Protein AF-A0A2A5VN92-F1 (afdb_monomer_lite)

Foldseek 3Di:
DPDDPPPPPPDPDDCCVVPPDDDPDQQEQLPVPDQPQPLPDGRLQAQQQAPGSVQSHRGDSSGYNHDSVSHDVPGDD

Secondary structure (DSSP, 8-state):
-----------SS-THHHH----SS----TTSSS-SS-SS--GGGSGGGEEEGGGTEEE-TTS----GGG--TTS--

pLDDT: mean 79.84, std 17.51, range [45.34, 96.31]

Radius of gyration: 16.96 Å; chains: 1; bounding box: 57×32×32 Å

Sequence (77 aa):
MLSGLTIAVIAKGGPEALLSGDDGRGVGNCGDGIDNDKGGQADRDDPDCYANPSVWEGYDPNRTEANRDNDPPGGQP

Structure (mmCIF, N/CA/C/O backbone):
data_AF-A0A2A5VN92-F1
#
_entry.id   AF-A0A2A5VN92-F1
#
loop_
_atom_site.group_PDB
_atom_site.id
_atom_site.type_symbol
_atom_site.label_atom_id
_atom_site.label_alt_id
_atom_site.label_comp_id
_atom_site.label_asym_id
_atom_site.label_entity_id
_atom_site.label_seq_id
_atom_site.pdbx_PDB_ins_code
_atom_site.Cartn_x
_atom_site.Cartn_y
_atom_site.Cartn_z
_atom_site.occupancy
_atom_site.B_iso_or_equiv
_atom_site.auth_seq_id
_atom_site.auth_comp_id
_atom_site.auth_asym_id
_atom_site.auth_atom_id
_atom_site.pdbx_PDB_model_num
ATOM 1 N N . MET A 1 1 ? 42.641 -19.668 -14.158 1.00 45.34 1 MET A N 1
ATOM 2 C CA . MET A 1 1 ? 42.573 -18.729 -13.022 1.00 45.34 1 MET A CA 1
ATOM 3 C C . MET A 1 1 ? 41.232 -18.030 -13.100 1.00 45.34 1 MET A C 1
ATOM 5 O O . MET A 1 1 ? 41.064 -17.110 -13.887 1.00 45.34 1 MET A O 1
ATOM 9 N N . LEU A 1 2 ? 40.247 -18.602 -12.411 1.00 56.22 2 LEU A N 1
ATOM 10 C CA . LEU A 1 2 ? 38.864 -18.142 -12.392 1.00 56.22 2 LEU A CA 1
ATOM 11 C C . LEU A 1 2 ? 38.790 -16.955 -11.423 1.00 56.22 2 LEU A C 1
ATOM 13 O O . LEU A 1 2 ? 38.544 -17.134 -10.235 1.00 56.22 2 LEU A O 1
ATOM 17 N N . SER A 1 3 ? 39.122 -15.759 -11.906 1.00 57.88 3 SER A N 1
ATOM 18 C CA . SER A 1 3 ? 39.047 -14.545 -11.093 1.00 57.88 3 SER A CA 1
ATOM 19 C C . SER A 1 3 ? 37.604 -14.064 -11.068 1.00 57.88 3 SER A C 1
ATOM 21 O O . SER A 1 3 ? 37.134 -13.404 -11.992 1.00 57.88 3 SER A O 1
ATOM 23 N N . GLY A 1 4 ? 36.900 -14.476 -10.015 1.00 59.72 4 GLY A N 1
ATOM 24 C CA . GLY A 1 4 ? 35.556 -14.026 -9.700 1.00 59.72 4 GLY A CA 1
ATOM 25 C C . GLY A 1 4 ? 35.504 -12.511 -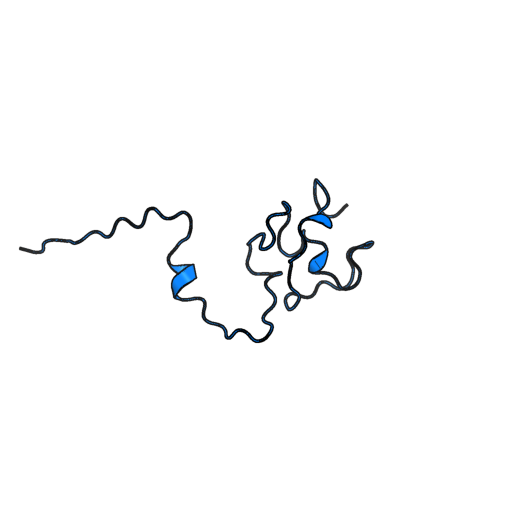9.556 1.00 59.72 4 GLY A C 1
ATOM 26 O O . GLY A 1 4 ? 36.199 -11.926 -8.729 1.00 59.72 4 GLY A O 1
ATOM 27 N N . LEU A 1 5 ? 34.636 -11.891 -10.348 1.00 64.00 5 LEU A N 1
ATOM 28 C CA . LEU A 1 5 ? 34.124 -10.566 -10.056 1.00 64.00 5 LEU A CA 1
ATOM 29 C C . LEU A 1 5 ? 32.851 -10.762 -9.232 1.00 64.00 5 LEU A C 1
ATOM 31 O O . LEU A 1 5 ? 31.754 -10.890 -9.768 1.00 64.00 5 LEU A O 1
ATOM 35 N N . THR A 1 6 ? 33.001 -10.863 -7.915 1.00 61.78 6 THR A N 1
ATOM 36 C CA . THR A 1 6 ? 31.860 -10.789 -7.003 1.00 61.78 6 THR A CA 1
ATOM 37 C C . THR A 1 6 ? 31.368 -9.347 -7.004 1.00 61.78 6 THR A C 1
ATOM 39 O O . THR A 1 6 ? 31.975 -8.483 -6.370 1.00 61.78 6 THR A O 1
ATOM 42 N N . ILE A 1 7 ? 30.296 -9.069 -7.746 1.00 64.56 7 ILE A N 1
ATOM 43 C CA . ILE A 1 7 ? 29.594 -7.789 -7.656 1.00 64.56 7 ILE A CA 1
ATOM 44 C C . ILE A 1 7 ? 28.879 -7.780 -6.304 1.00 64.56 7 ILE A C 1
ATOM 46 O O . ILE A 1 7 ? 27.834 -8.400 -6.129 1.00 64.56 7 ILE A O 1
ATOM 50 N N . ALA A 1 8 ? 29.481 -7.114 -5.322 1.00 60.25 8 ALA A N 1
ATOM 51 C CA . ALA A 1 8 ? 28.840 -6.834 -4.049 1.00 60.25 8 ALA A CA 1
ATOM 52 C C . ALA A 1 8 ? 27.781 -5.743 -4.267 1.00 60.25 8 ALA A C 1
ATOM 54 O O . ALA A 1 8 ? 28.055 -4.554 -4.112 1.00 60.25 8 ALA A O 1
ATOM 55 N N . VAL A 1 9 ? 26.570 -6.144 -4.660 1.00 57.78 9 VAL A N 1
ATOM 56 C CA . VAL A 1 9 ? 25.403 -5.257 -4.626 1.00 57.78 9 VAL A CA 1
ATOM 57 C C . VAL A 1 9 ? 24.979 -5.125 -3.167 1.00 57.78 9 VAL A C 1
ATOM 59 O O . VAL A 1 9 ? 24.206 -5.919 -2.645 1.00 57.78 9 VAL A O 1
ATOM 62 N N . ILE A 1 10 ? 25.533 -4.126 -2.482 1.00 62.00 10 ILE A N 1
ATOM 63 C CA . ILE A 1 10 ? 25.017 -3.655 -1.195 1.00 62.00 10 ILE A CA 1
ATOM 64 C C . ILE A 1 10 ? 24.086 -2.483 -1.509 1.00 62.00 10 ILE A C 1
ATOM 66 O O . ILE A 1 10 ? 24.400 -1.325 -1.253 1.00 62.00 10 ILE A O 1
ATOM 70 N N . ALA A 1 11 ? 22.954 -2.791 -2.132 1.00 56.38 11 ALA A N 1
ATOM 71 C CA . ALA A 1 11 ? 21.840 -1.869 -2.264 1.00 56.38 11 ALA A CA 1
ATOM 72 C C . ALA A 1 11 ? 20.680 -2.456 -1.463 1.00 56.38 11 ALA A C 1
ATOM 74 O O . ALA A 1 11 ? 20.366 -3.641 -1.554 1.00 56.38 11 ALA A O 1
ATOM 75 N N . LYS A 1 12 ? 20.086 -1.628 -0.610 1.00 57.06 12 LYS A N 1
ATOM 76 C CA . LYS A 1 12 ? 18.823 -1.910 0.068 1.00 57.06 12 LYS A CA 1
ATOM 77 C C . LYS A 1 12 ? 17.748 -1.920 -1.032 1.00 57.06 12 LYS A C 1
ATOM 79 O O . LYS A 1 12 ? 17.200 -0.877 -1.352 1.00 57.06 12 LYS A O 1
ATOM 84 N N . GLY A 1 13 ? 17.593 -3.051 -1.708 1.00 54.94 13 GLY A N 1
ATOM 85 C CA . GLY A 1 13 ? 16.805 -3.188 -2.932 1.00 54.94 13 GLY A CA 1
ATOM 86 C C . GLY A 1 13 ? 17.427 -4.280 -3.792 1.00 54.94 13 GLY A C 1
ATOM 87 O O . GLY A 1 13 ? 18.472 -4.067 -4.405 1.00 54.94 13 GLY A O 1
ATOM 88 N N . GLY A 1 14 ? 16.841 -5.475 -3.738 1.00 57.50 14 GLY A N 1
ATOM 89 C CA . GLY A 1 14 ? 17.303 -6.644 -4.481 1.00 57.50 14 GLY A CA 1
ATOM 90 C C . GLY A 1 14 ? 17.226 -6.463 -6.005 1.00 57.50 14 GLY A C 1
ATOM 91 O O . GLY A 1 14 ? 16.755 -5.436 -6.498 1.00 57.50 14 GLY A O 1
ATOM 92 N N . PRO A 1 15 ? 17.665 -7.471 -6.778 1.00 54.25 15 PRO A N 1
ATOM 93 C CA . PRO A 1 15 ? 17.606 -7.461 -8.243 1.00 54.25 15 PRO A CA 1
ATOM 94 C C . PRO A 1 15 ? 16.173 -7.431 -8.811 1.00 54.25 15 PRO A C 1
ATOM 96 O O . PRO A 1 15 ? 16.004 -7.314 -10.023 1.00 54.25 15 PRO A O 1
ATOM 99 N N . GLU A 1 16 ? 15.150 -7.456 -7.954 1.00 53.91 16 GLU A N 1
ATOM 100 C CA . GLU A 1 16 ? 13.732 -7.345 -8.322 1.00 53.91 16 GLU A CA 1
ATOM 101 C C . GLU A 1 16 ? 13.390 -5.987 -8.971 1.00 53.91 16 GLU A C 1
ATOM 103 O O . GLU A 1 16 ? 12.444 -5.896 -9.751 1.00 53.91 16 GLU A O 1
ATOM 108 N N . ALA A 1 17 ? 14.200 -4.945 -8.726 1.00 54.75 17 ALA A N 1
ATOM 109 C CA . ALA A 1 17 ? 14.064 -3.632 -9.369 1.00 54.75 17 ALA A CA 1
ATOM 110 C C . ALA A 1 17 ? 14.565 -3.595 -10.830 1.00 54.75 17 ALA A C 1
ATOM 112 O O . ALA A 1 17 ? 14.327 -2.619 -11.536 1.00 54.75 17 ALA A O 1
ATOM 113 N N . LEU A 1 18 ? 15.279 -4.630 -11.294 1.00 55.56 18 LEU A N 1
ATOM 114 C CA . LEU A 1 18 ? 15.764 -4.720 -12.679 1.00 55.56 18 LEU A CA 1
ATOM 115 C C . LEU A 1 18 ? 14.948 -5.684 -13.550 1.00 55.56 18 LEU A C 1
ATOM 117 O O . LEU A 1 18 ? 15.131 -5.679 -14.766 1.00 55.56 18 LEU A O 1
ATOM 121 N N . LEU A 1 19 ? 14.063 -6.495 -12.958 1.00 57.97 19 LEU A N 1
ATOM 122 C CA . LEU A 1 19 ? 13.243 -7.477 -13.679 1.00 57.97 19 LEU A CA 1
ATOM 123 C C . LEU A 1 19 ? 11.743 -7.430 -13.348 1.00 57.97 19 LEU A C 1
ATOM 125 O O . LEU A 1 19 ? 11.006 -8.276 -13.848 1.00 57.97 19 LEU A O 1
ATOM 129 N N . SER A 1 20 ? 11.260 -6.440 -12.595 1.00 58.59 20 SER A N 1
ATOM 130 C CA . SER A 1 20 ? 9.825 -6.127 -12.573 1.00 58.59 20 SER A CA 1
ATOM 131 C C . SER A 1 20 ? 9.506 -5.207 -13.744 1.00 58.59 20 SER A C 1
ATOM 133 O O . SER A 1 20 ? 9.452 -3.986 -13.623 1.00 58.59 20 SER A O 1
ATOM 135 N N . GLY A 1 21 ? 9.399 -5.810 -14.925 1.00 56.97 21 GLY A N 1
ATOM 136 C CA . GLY A 1 21 ? 8.682 -5.183 -16.021 1.00 56.97 21 GLY A CA 1
ATOM 137 C C . GLY A 1 21 ? 7.198 -5.161 -15.689 1.00 56.97 21 GLY A C 1
ATOM 138 O O . GLY A 1 21 ? 6.640 -6.213 -15.407 1.00 56.97 21 GLY A O 1
ATOM 139 N N . ASP A 1 22 ? 6.580 -3.989 -15.755 1.00 52.09 22 ASP A N 1
ATOM 140 C CA . ASP A 1 22 ? 5.346 -3.830 -16.518 1.00 52.09 22 ASP A CA 1
ATOM 141 C C . ASP A 1 22 ? 5.166 -2.351 -16.876 1.00 52.09 22 ASP A C 1
ATOM 143 O O . ASP A 1 22 ? 5.400 -1.441 -16.081 1.00 52.09 22 ASP A O 1
ATOM 147 N N . ASP A 1 23 ? 4.864 -2.139 -18.146 1.00 53.59 23 ASP A N 1
ATOM 148 C CA . ASP A 1 23 ? 4.603 -0.892 -18.832 1.00 53.5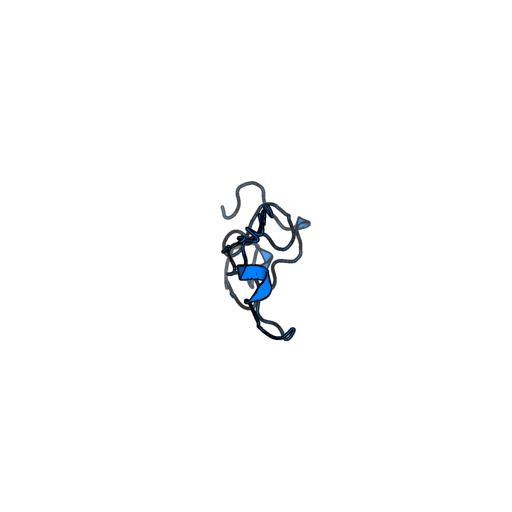9 23 ASP A CA 1
ATOM 149 C C . ASP A 1 23 ? 3.898 0.178 -17.984 1.00 53.59 23 ASP A C 1
ATOM 151 O O . ASP A 1 23 ? 2.892 -0.078 -17.334 1.00 53.59 23 ASP A O 1
ATOM 155 N N . GLY A 1 24 ? 4.368 1.429 -18.091 1.00 52.66 24 GLY A N 1
ATOM 156 C CA . GLY A 1 24 ? 3.756 2.639 -17.521 1.00 52.66 24 GLY A CA 1
ATOM 157 C C . GLY A 1 24 ? 2.353 2.963 -18.060 1.00 52.66 24 GLY A C 1
ATOM 158 O O . GLY A 1 24 ? 2.125 4.023 -18.646 1.00 52.66 24 GLY A O 1
ATOM 159 N N . ARG A 1 25 ? 1.406 2.048 -17.859 1.00 50.09 25 ARG A N 1
ATOM 160 C CA . ARG A 1 25 ? -0.028 2.143 -18.120 1.00 50.09 25 ARG A CA 1
ATOM 161 C C . ARG A 1 25 ? -0.791 1.535 -16.939 1.00 50.09 25 ARG A C 1
ATOM 163 O O . ARG A 1 25 ? -1.439 0.510 -17.084 1.00 50.09 25 ARG A O 1
ATOM 170 N N . GLY A 1 26 ? -0.744 2.203 -15.790 1.00 54.28 26 GLY A N 1
ATOM 171 C CA . GLY A 1 26 ? -1.743 2.017 -14.731 1.00 54.28 26 GLY A CA 1
ATOM 172 C C . GLY A 1 26 ? -1.808 0.622 -14.108 1.00 54.28 26 GLY A C 1
ATOM 173 O O . GLY A 1 26 ? -2.904 0.158 -13.809 1.00 54.28 26 GLY A O 1
ATOM 174 N N . VAL A 1 27 ? -0.666 -0.039 -13.910 1.00 66.25 27 VAL A N 1
ATOM 175 C CA . VAL A 1 27 ? -0.589 -1.107 -12.910 1.00 66.25 27 VAL A CA 1
ATOM 176 C C . VAL A 1 27 ? -0.500 -0.398 -11.569 1.00 66.25 27 VAL A C 1
ATOM 178 O O . VAL A 1 27 ? 0.441 0.358 -11.327 1.00 66.25 27 VAL A O 1
ATOM 181 N N . GLY A 1 28 ? -1.536 -0.540 -10.755 1.00 84.56 28 GLY A N 1
ATOM 182 C CA . GLY A 1 28 ? -1.501 -0.021 -9.399 1.00 84.56 28 GLY A CA 1
ATOM 183 C C . GLY A 1 28 ? -0.358 -0.625 -8.599 1.00 84.56 28 GLY A C 1
ATOM 184 O O . GLY A 1 28 ? 0.103 -1.729 -8.885 1.00 84.56 28 GLY A O 1
ATOM 185 N N . ASN A 1 29 ? 0.114 0.133 -7.623 1.00 92.19 29 ASN A N 1
ATOM 186 C CA . ASN A 1 29 ? 1.214 -0.250 -6.742 1.00 92.19 29 ASN A CA 1
ATOM 187 C C . ASN A 1 29 ? 0.719 -0.711 -5.361 1.00 92.19 29 ASN A C 1
ATOM 189 O O . ASN A 1 29 ? 1.494 -1.265 -4.605 1.00 92.19 29 ASN A O 1
ATOM 193 N N . CYS A 1 30 ? -0.590 -0.620 -5.116 1.00 94.69 30 CYS A N 1
ATOM 194 C CA . CYS A 1 30 ? -1.292 -0.986 -3.886 1.00 94.69 30 CYS A CA 1
ATOM 195 C C . CYS A 1 30 ? -1.196 -2.460 -3.439 1.00 94.69 30 CYS A C 1
ATOM 197 O O . CYS A 1 30 ? -1.966 -2.884 -2.572 1.00 94.69 30 CYS A O 1
ATOM 199 N N . GLY A 1 31 ? -0.356 -3.277 -4.072 1.00 93.19 31 GLY A N 1
ATOM 200 C CA . GLY A 1 31 ? -0.131 -4.684 -3.734 1.00 93.19 31 GLY A CA 1
ATOM 201 C C . GLY A 1 31 ? 1.308 -5.152 -3.973 1.00 93.19 31 GLY A C 1
ATOM 202 O O . GLY A 1 31 ? 1.523 -6.361 -4.111 1.00 93.19 31 GLY A O 1
ATOM 203 N N . ASP A 1 32 ? 2.266 -4.230 -4.092 1.00 93.12 32 ASP A N 1
ATOM 204 C CA . ASP A 1 32 ? 3.675 -4.529 -4.358 1.00 93.12 32 ASP A CA 1
ATOM 205 C C . ASP A 1 32 ? 4.532 -4.676 -3.082 1.00 93.12 32 ASP A C 1
ATOM 207 O O . ASP A 1 32 ? 5.683 -5.124 -3.167 1.00 93.12 32 ASP A O 1
ATOM 211 N N . GLY A 1 33 ? 3.970 -4.407 -1.898 1.00 92.12 33 GLY A N 1
ATOM 212 C CA . GLY A 1 33 ? 4.680 -4.516 -0.622 1.00 92.12 33 GLY A CA 1
ATOM 213 C C . GLY A 1 33 ? 5.508 -3.282 -0.257 1.00 92.12 33 GLY A C 1
ATOM 214 O O . GLY A 1 33 ? 6.333 -3.369 0.662 1.00 92.12 33 GLY A O 1
ATOM 215 N N . ILE A 1 34 ? 5.385 -2.180 -1.002 1.00 93.50 34 ILE A N 1
ATOM 216 C CA . ILE A 1 34 ? 6.211 -0.978 -0.882 1.00 93.50 34 ILE A CA 1
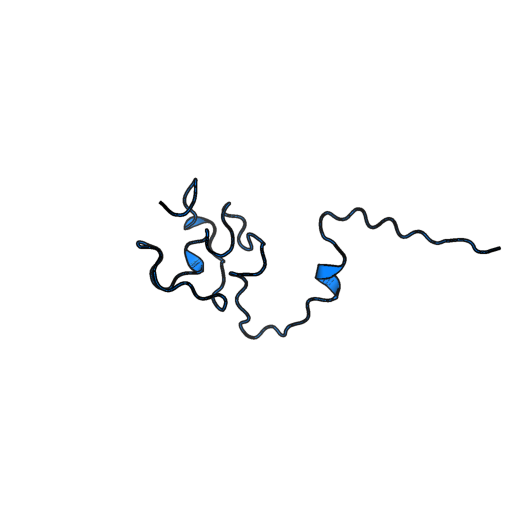ATOM 217 C C . ILE A 1 34 ? 5.311 0.224 -0.598 1.00 93.50 34 ILE A C 1
ATOM 219 O O . ILE A 1 34 ? 4.426 0.527 -1.379 1.00 93.50 34 ILE A O 1
ATOM 223 N N . ASP A 1 35 ? 5.637 0.982 0.452 1.00 93.69 35 ASP A N 1
ATOM 224 C CA . ASP A 1 35 ? 5.098 2.331 0.672 1.00 93.69 35 ASP A CA 1
ATOM 225 C C . ASP A 1 35 ? 5.638 3.272 -0.422 1.00 93.69 35 ASP A C 1
ATOM 227 O O . ASP A 1 35 ? 6.785 3.756 -0.370 1.00 93.69 35 ASP A O 1
ATOM 231 N N . ASN A 1 36 ? 4.847 3.454 -1.477 1.00 93.31 36 ASN A N 1
ATOM 232 C CA . ASN A 1 36 ? 5.298 4.143 -2.683 1.00 93.31 36 ASN A CA 1
ATOM 233 C C . ASN A 1 36 ? 5.255 5.675 -2.560 1.00 93.31 36 ASN A C 1
ATOM 235 O O . ASN A 1 36 ? 5.945 6.368 -3.323 1.00 93.31 36 ASN A O 1
ATOM 239 N N . ASP A 1 37 ? 4.535 6.222 -1.581 1.00 94.31 37 ASP A N 1
ATOM 240 C CA . ASP A 1 37 ? 4.445 7.665 -1.346 1.00 94.31 37 ASP A CA 1
ATOM 241 C C . ASP A 1 37 ? 5.253 8.160 -0.130 1.00 94.31 37 ASP A C 1
ATOM 243 O O . ASP A 1 37 ? 5.596 9.355 -0.037 1.00 94.31 37 ASP A O 1
ATOM 247 N N . LYS A 1 38 ? 5.709 7.218 0.698 1.00 94.25 38 LYS A N 1
ATOM 248 C CA . LYS A 1 38 ? 6.535 7.378 1.898 1.00 94.25 38 LYS A CA 1
ATOM 249 C C . LYS A 1 38 ? 5.795 8.060 3.050 1.00 94.25 38 LYS A C 1
ATOM 251 O O . LYS A 1 38 ? 6.423 8.857 3.762 1.00 94.25 38 LYS A O 1
ATOM 256 N N . GLY A 1 39 ? 4.493 7.812 3.179 1.00 92.94 39 GLY A N 1
ATOM 257 C CA . GLY A 1 39 ? 3.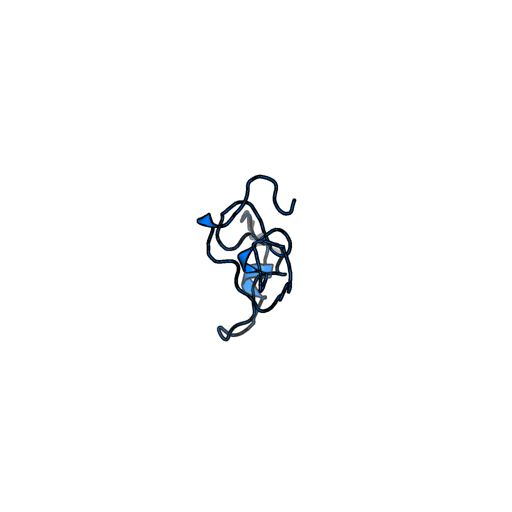623 8.275 4.263 1.00 92.94 39 GLY A CA 1
ATOM 258 C C . GLY A 1 39 ? 3.767 7.476 5.554 1.00 92.94 39 GLY A C 1
ATOM 259 O O . GLY A 1 39 ? 3.694 8.060 6.641 1.00 92.94 39 GLY A O 1
ATOM 260 N N . GLY A 1 40 ? 4.131 6.197 5.447 1.00 93.44 40 GLY A N 1
ATOM 261 C CA . GLY A 1 40 ? 4.257 5.277 6.574 1.00 93.44 40 GLY A CA 1
ATOM 262 C C . GLY A 1 40 ? 3.421 4.004 6.445 1.00 93.44 40 GLY A C 1
ATOM 263 O O . GLY A 1 40 ? 3.734 3.029 7.135 1.00 93.44 40 GLY A O 1
ATOM 264 N N . GLN A 1 41 ? 2.423 3.986 5.571 1.00 95.25 41 GLN A N 1
ATOM 265 C CA . GLN A 1 41 ? 1.603 2.828 5.251 1.00 95.25 41 GLN A CA 1
ATOM 266 C C . GLN A 1 41 ? 1.850 2.368 3.816 1.00 95.25 41 GLN A C 1
ATOM 268 O O . GLN A 1 41 ? 2.380 3.100 2.995 1.00 95.25 41 GLN A O 1
ATOM 273 N N . ALA A 1 42 ? 1.520 1.108 3.551 1.00 94.31 42 ALA A N 1
ATOM 274 C CA . ALA A 1 42 ? 1.684 0.508 2.238 1.00 94.31 42 ALA A CA 1
ATOM 275 C C . ALA A 1 42 ? 0.459 -0.328 1.889 1.00 94.31 42 ALA A C 1
ATOM 277 O O . ALA A 1 42 ? -0.173 -0.924 2.773 1.00 94.31 42 ALA A O 1
ATOM 278 N N . ASP A 1 43 ? 0.170 -0.457 0.599 1.00 94.12 43 ASP A N 1
ATOM 279 C CA . ASP A 1 43 ? -0.789 -1.420 0.076 1.00 94.12 43 ASP A CA 1
ATOM 280 C C . ASP A 1 43 ? -2.186 -1.328 0.739 1.00 94.12 43 ASP A C 1
ATOM 282 O O . ASP A 1 43 ? -2.879 -0.317 0.724 1.00 94.12 43 ASP A O 1
ATOM 286 N N . ARG A 1 44 ? -2.647 -2.427 1.351 1.00 94.56 44 ARG A N 1
ATOM 287 C CA . ARG A 1 44 ? -3.943 -2.526 2.040 1.00 94.56 44 ARG A CA 1
ATOM 288 C C . ARG A 1 44 ? -4.029 -1.652 3.282 1.00 94.56 44 ARG A C 1
ATOM 290 O O . ARG A 1 44 ? -5.142 -1.423 3.753 1.00 94.56 44 ARG A O 1
ATOM 297 N N . ASP A 1 45 ? -2.892 -1.234 3.812 1.00 95.00 45 ASP A N 1
ATOM 298 C CA . ASP A 1 45 ? -2.821 -0.382 4.982 1.00 95.00 45 ASP A CA 1
ATOM 299 C C . ASP A 1 45 ? -2.801 1.113 4.598 1.00 95.00 45 ASP A C 1
ATOM 301 O O . ASP A 1 45 ? -2.906 1.942 5.504 1.00 95.00 45 ASP A O 1
ATOM 305 N N . ASP A 1 46 ? -2.728 1.441 3.297 1.00 95.06 46 ASP A N 1
ATOM 306 C CA . ASP A 1 46 ? -2.764 2.798 2.737 1.00 95.06 46 ASP A CA 1
ATOM 307 C C . ASP A 1 46 ? -4.182 3.171 2.220 1.00 95.06 46 ASP A C 1
ATOM 309 O O . ASP A 1 46 ? -4.814 2.400 1.483 1.00 95.06 46 ASP A O 1
ATOM 313 N N . PRO A 1 47 ? -4.732 4.345 2.587 1.00 96.00 47 PRO A N 1
ATOM 314 C CA . PRO A 1 47 ? -6.065 4.766 2.159 1.00 96.00 47 PRO A CA 1
ATOM 315 C C . PRO A 1 47 ? -6.217 5.066 0.655 1.00 96.00 47 PRO A C 1
ATOM 317 O O . PRO A 1 47 ? -7.323 4.910 0.125 1.00 96.00 47 PRO A O 1
ATOM 320 N N . ASP A 1 48 ? -5.171 5.459 -0.071 1.00 94.88 48 ASP A N 1
ATOM 321 C CA . ASP A 1 48 ? -5.241 5.713 -1.521 1.00 94.88 48 ASP A CA 1
ATOM 322 C C . ASP A 1 48 ? -5.613 4.453 -2.316 1.00 94.88 48 ASP A C 1
ATOM 324 O O . ASP A 1 48 ? -6.201 4.528 -3.406 1.00 94.88 48 ASP A O 1
ATOM 328 N N . CYS A 1 49 ? -5.356 3.282 -1.735 1.00 95.75 49 CYS A N 1
ATOM 329 C CA . CYS A 1 49 ? -5.697 1.988 -2.304 1.00 95.75 49 CYS A CA 1
ATOM 330 C C . CYS A 1 49 ? -7.187 1.646 -2.237 1.00 95.75 49 CYS A C 1
ATOM 332 O O . CYS A 1 49 ? -7.601 0.598 -2.737 1.00 95.75 49 CYS A O 1
ATOM 334 N N . TYR A 1 50 ? -8.020 2.533 -1.687 1.00 95.62 50 TYR A N 1
ATOM 335 C CA . TYR A 1 50 ? -9.456 2.336 -1.523 1.00 95.62 50 TYR A CA 1
ATOM 336 C C . TYR A 1 50 ? -10.278 3.334 -2.345 1.00 95.62 50 TYR A C 1
ATOM 338 O O . TYR A 1 50 ? -9.931 4.500 -2.530 1.00 95.62 50 TYR A O 1
ATOM 346 N N . ALA A 1 51 ? -11.439 2.891 -2.829 1.00 95.94 51 ALA A N 1
ATOM 347 C CA . ALA A 1 51 ? -12.422 3.778 -3.449 1.00 95.94 51 ALA A CA 1
ATOM 348 C C . ALA A 1 51 ? -13.083 4.725 -2.435 1.00 95.94 51 ALA A C 1
ATOM 350 O O . ALA A 1 51 ? -13.500 5.824 -2.805 1.00 95.94 51 ALA A O 1
ATOM 351 N N . ASN A 1 52 ? -13.179 4.297 -1.174 1.00 95.44 52 ASN A N 1
ATOM 352 C CA . ASN A 1 52 ? -13.739 5.076 -0.079 1.00 95.44 52 ASN A CA 1
ATOM 353 C C . ASN A 1 52 ? -12.823 5.008 1.165 1.00 95.44 52 ASN A C 1
ATOM 355 O O . ASN A 1 52 ? -13.103 4.239 2.092 1.00 95.44 52 ASN A O 1
ATOM 359 N N . PRO A 1 53 ? -11.730 5.798 1.198 1.00 92.44 53 PRO A N 1
ATOM 360 C CA . PRO A 1 53 ? -10.699 5.728 2.241 1.00 92.44 53 PRO A CA 1
ATOM 361 C C . PRO A 1 53 ? -11.217 6.003 3.653 1.00 92.44 53 PRO A C 1
ATOM 363 O O . PRO A 1 53 ? -10.760 5.395 4.612 1.00 92.44 53 PRO A O 1
ATOM 366 N N . SER A 1 54 ? -12.226 6.868 3.811 1.00 91.19 54 SER A N 1
ATOM 367 C CA . SER A 1 54 ? -12.760 7.224 5.136 1.00 91.19 54 SER A CA 1
ATOM 368 C C . SER A 1 54 ? -13.415 6.056 5.883 1.00 91.19 54 SER A C 1
ATOM 370 O O . SER A 1 54 ? -13.619 6.145 7.091 1.00 91.19 54 SER A O 1
ATOM 372 N N . VAL A 1 55 ? -13.775 4.985 5.173 1.00 93.81 55 VAL A N 1
ATOM 373 C CA . VAL A 1 55 ? -14.373 3.766 5.745 1.00 93.81 55 VAL A CA 1
ATOM 374 C C . VAL A 1 55 ? -13.662 2.494 5.277 1.00 93.81 55 VAL A C 1
ATOM 376 O O . VAL A 1 55 ? -14.163 1.403 5.534 1.00 93.81 55 VAL A O 1
ATOM 379 N N . TRP A 1 56 ? -12.514 2.627 4.604 1.00 92.50 56 TRP A N 1
ATOM 380 C CA . TRP A 1 56 ? -11.702 1.510 4.114 1.00 92.50 56 TRP A CA 1
ATOM 381 C C . TRP A 1 56 ? -12.473 0.513 3.238 1.00 92.50 56 TRP A C 1
ATOM 383 O O . TRP A 1 56 ? -12.345 -0.705 3.369 1.00 92.50 56 TRP A O 1
ATOM 393 N N . GLU A 1 57 ? -13.301 1.032 2.328 1.00 95.81 57 GLU A N 1
ATOM 394 C CA . GLU A 1 57 ? -14.112 0.218 1.419 1.00 95.81 57 GLU A CA 1
ATOM 395 C C . GLU A 1 57 ? -13.632 0.327 -0.033 1.00 95.81 57 GLU A C 1
ATOM 397 O O . GLU A 1 57 ? -13.240 1.393 -0.515 1.00 95.81 57 GLU A O 1
ATOM 402 N N . GLY A 1 58 ? -13.696 -0.799 -0.750 1.00 96.31 58 GLY A N 1
ATOM 403 C CA . GLY A 1 58 ? -13.381 -0.856 -2.174 1.00 96.31 58 GLY A CA 1
ATOM 404 C C . GLY A 1 58 ? -11.885 -0.808 -2.457 1.00 96.31 58 GLY A C 1
ATOM 405 O O . GLY A 1 58 ? -11.466 -0.024 -3.306 1.00 96.31 58 GLY A O 1
ATOM 406 N N . TYR A 1 59 ? -11.108 -1.623 -1.738 1.00 95.31 59 TYR A N 1
ATOM 407 C CA . TYR A 1 59 ? -9.701 -1.860 -2.058 1.00 95.31 59 TYR A CA 1
ATOM 408 C C . TYR A 1 59 ? -9.548 -2.275 -3.527 1.00 95.31 59 TYR A 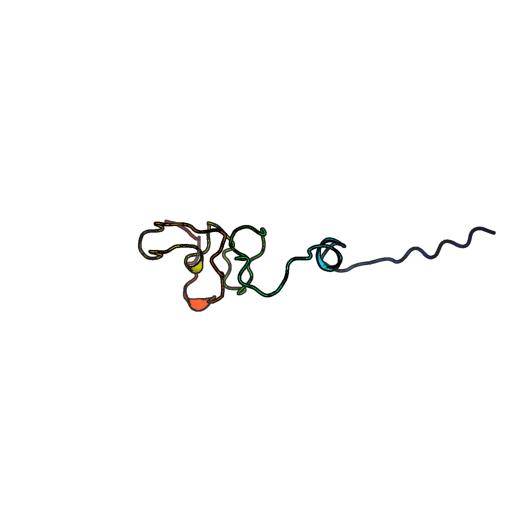C 1
ATOM 410 O O . TYR A 1 59 ? -10.274 -3.155 -4.003 1.00 95.31 59 TYR A O 1
ATOM 418 N N . ASP A 1 60 ? -8.600 -1.661 -4.225 1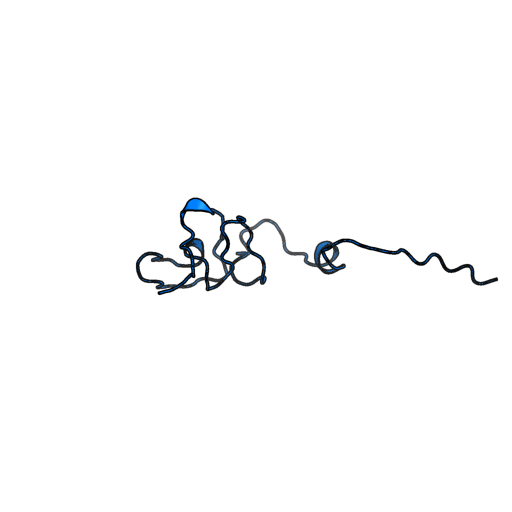.00 95.12 60 ASP A N 1
ATOM 419 C CA . ASP A 1 60 ? -8.275 -1.970 -5.613 1.00 95.12 60 ASP A CA 1
ATOM 420 C C . ASP A 1 60 ? -6.749 -1.994 -5.797 1.00 95.12 60 ASP A C 1
ATOM 422 O O . ASP A 1 60 ? -6.113 -0.943 -5.713 1.00 95.12 60 ASP A O 1
ATOM 426 N N . PRO A 1 61 ? -6.144 -3.161 -6.094 1.00 93.00 61 PRO A N 1
ATOM 427 C CA . PRO A 1 61 ? -4.701 -3.268 -6.305 1.00 93.00 61 PRO A CA 1
ATOM 428 C C . PRO A 1 61 ? -4.224 -2.520 -7.558 1.00 93.00 61 PRO A C 1
ATOM 430 O O . PRO A 1 61 ? -3.026 -2.358 -7.742 1.00 93.00 61 PRO A O 1
ATOM 433 N N . ASN A 1 62 ? -5.138 -2.064 -8.426 1.00 93.12 62 ASN A N 1
ATOM 434 C CA . ASN A 1 62 ? -4.813 -1.244 -9.594 1.00 93.12 62 ASN A CA 1
ATOM 435 C C . ASN A 1 62 ? -4.820 0.266 -9.288 1.00 93.12 62 ASN A C 1
ATOM 437 O O . ASN A 1 62 ? -4.543 1.067 -10.183 1.00 93.12 62 ASN A O 1
ATOM 441 N N . ARG A 1 63 ? -5.124 0.671 -8.047 1.00 93.25 63 ARG A N 1
ATOM 442 C CA . ARG A 1 63 ? -4.949 2.055 -7.584 1.00 93.25 63 ARG A CA 1
ATOM 443 C C . ARG A 1 63 ? -3.490 2.364 -7.284 1.00 93.25 63 ARG A C 1
ATOM 445 O O . ARG A 1 63 ? -2.650 1.472 -7.203 1.00 93.25 63 ARG A O 1
ATOM 452 N N . THR A 1 64 ? -3.205 3.654 -7.153 1.00 93.69 64 THR A N 1
ATOM 453 C CA . THR A 1 64 ? -1.871 4.140 -6.827 1.00 93.69 64 THR A CA 1
ATOM 454 C C . THR A 1 64 ? -1.874 4.780 -5.448 1.00 93.69 64 THR A C 1
ATOM 456 O O . THR A 1 64 ? -2.555 5.790 -5.287 1.00 93.69 64 THR A O 1
ATOM 459 N N . GLU A 1 65 ? -1.101 4.237 -4.510 1.00 92.88 65 GLU A N 1
ATOM 460 C CA . GLU A 1 65 ? -0.718 4.925 -3.273 1.00 92.88 65 GLU A CA 1
ATOM 461 C C . GLU A 1 65 ? 0.311 6.013 -3.609 1.00 92.88 65 GLU A C 1
ATOM 463 O O . GLU A 1 65 ? 1.408 5.737 -4.109 1.00 92.88 65 GLU A O 1
ATOM 468 N N . ALA A 1 66 ? -0.112 7.275 -3.528 1.00 92.94 66 ALA A N 1
ATOM 469 C CA . ALA A 1 66 ? 0.614 8.412 -4.098 1.00 92.94 66 ALA A CA 1
ATOM 470 C C . ALA A 1 66 ? 0.606 9.658 -3.203 1.00 92.94 66 ALA A C 1
ATOM 472 O O . ALA A 1 66 ? 1.308 10.632 -3.511 1.00 92.94 66 ALA A O 1
ATOM 473 N N . ASN A 1 67 ? -0.190 9.671 -2.138 1.00 94.00 67 ASN A N 1
ATOM 474 C CA . ASN A 1 67 ? -0.440 10.815 -1.288 1.00 94.00 67 ASN A CA 1
ATOM 475 C C . ASN A 1 67 ? -0.174 10.531 0.196 1.00 94.00 67 ASN A C 1
ATOM 477 O O . ASN A 1 67 ? -1.098 10.456 0.996 1.00 94.00 67 ASN A O 1
ATOM 481 N N . ARG A 1 68 ? 1.097 10.648 0.584 1.00 94.44 68 ARG A N 1
ATOM 482 C CA . ARG A 1 68 ? 1.576 10.514 1.971 1.00 94.44 68 ARG A CA 1
ATOM 483 C C . ARG A 1 68 ? 0.814 11.289 3.047 1.00 94.44 68 ARG A C 1
ATOM 485 O O . ARG A 1 68 ? 0.977 11.022 4.231 1.00 94.44 68 ARG A O 1
ATOM 492 N N . ASP A 1 69 ? 0.106 12.356 2.671 1.00 95.06 69 ASP A N 1
ATOM 493 C CA . ASP A 1 69 ? -0.578 13.237 3.619 1.00 95.06 69 ASP A CA 1
ATOM 494 C C . ASP A 1 69 ? -1.932 12.659 4.063 1.00 95.06 69 ASP A C 1
ATOM 496 O O . ASP A 1 69 ? -2.519 13.148 5.032 1.00 95.06 69 ASP A O 1
ATOM 500 N N . ASN A 1 70 ? -2.460 11.653 3.354 1.00 92.06 70 ASN A N 1
ATOM 501 C CA . ASN A 1 70 ? -3.695 10.967 3.734 1.00 92.06 70 ASN A CA 1
ATOM 502 C C . ASN A 1 70 ? -3.452 9.847 4.762 1.00 92.06 70 ASN A C 1
ATOM 504 O O . ASN A 1 70 ? -4.415 9.203 5.183 1.00 92.06 70 ASN A O 1
ATOM 508 N N . ASP A 1 71 ? -2.194 9.649 5.152 1.00 92.75 71 ASP A N 1
ATOM 509 C CA . ASP A 1 71 ? -1.739 8.417 5.751 1.00 92.75 71 ASP A CA 1
ATOM 510 C C . ASP A 1 71 ? -1.854 8.446 7.286 1.00 92.75 71 ASP A C 1
ATOM 512 O O . ASP A 1 71 ? -1.204 9.257 7.964 1.00 92.75 71 ASP A O 1
ATOM 516 N N . PRO A 1 72 ? -2.752 7.645 7.886 1.00 88.50 72 PRO A N 1
ATOM 517 C CA . PRO A 1 72 ? -3.043 7.750 9.302 1.00 88.50 72 PRO A CA 1
ATOM 518 C C . PRO A 1 72 ? -1.988 7.014 10.140 1.00 88.50 72 PRO A C 1
ATOM 520 O O . PRO A 1 72 ? -1.654 5.860 9.867 1.00 88.50 72 PRO A O 1
ATOM 523 N N . PRO A 1 73 ? -1.517 7.611 11.251 1.00 84.25 73 PRO A N 1
ATOM 524 C CA . PRO A 1 73 ? -0.584 6.937 12.141 1.00 84.25 73 PRO A CA 1
ATOM 525 C C . PRO A 1 73 ? -1.225 5.682 12.749 1.00 84.25 73 PRO A C 1
ATOM 527 O O . PRO A 1 73 ? -2.196 5.777 13.500 1.00 84.25 73 PRO A O 1
ATOM 530 N N . GLY A 1 74 ? -0.641 4.515 12.464 1.00 81.81 74 GLY A N 1
ATOM 531 C CA . GLY A 1 74 ? -1.129 3.217 12.943 1.00 81.81 74 GLY A CA 1
ATOM 532 C C . GLY A 1 74 ? -2.090 2.499 11.991 1.00 81.81 74 GLY A C 1
ATOM 533 O O . GLY A 1 74 ? -2.511 1.393 12.324 1.00 81.81 74 GLY A O 1
ATOM 534 N N . GLY A 1 75 ? -2.390 3.085 10.828 1.00 78.38 75 GLY A N 1
ATOM 535 C CA . GLY A 1 75 ? -3.126 2.441 9.746 1.00 78.38 75 GLY A CA 1
ATOM 536 C C . GLY A 1 75 ? -4.633 2.354 9.902 1.00 78.38 75 GLY A C 1
ATOM 537 O O . GLY A 1 75 ? -5.276 3.226 10.491 1.00 78.38 75 GLY A O 1
ATOM 538 N N . GLN A 1 76 ? -5.190 1.300 9.306 1.00 76.88 76 GLN A N 1
ATOM 539 C CA . GLN A 1 76 ? -6.612 0.988 9.335 1.00 76.88 76 GLN A CA 1
ATOM 540 C C . GLN A 1 76 ? -7.113 0.851 10.795 1.00 76.88 76 GLN A C 1
ATOM 542 O O . GLN A 1 76 ? -6.450 0.185 11.594 1.00 76.88 76 GLN A O 1
ATOM 547 N N . PRO A 1 77 ? -8.235 1.504 11.170 1.00 74.75 77 PRO A N 1
ATOM 548 C CA . PRO A 1 77 ? -8.775 1.480 12.531 1.00 74.75 77 PRO A CA 1
ATOM 549 C C . PRO A 1 77 ? -9.278 0.101 12.975 1.00 74.75 77 PRO A C 1
ATOM 551 O O . PRO A 1 77 ? -9.648 -0.726 12.109 1.00 74.75 77 PRO A O 1
#